Protein AF-A0AAJ3HT67-F1 (afdb_monomer)

Solvent-accessible surface area (backbone atoms only — not comparable to full-atom values): 3369 Å² total; per-residue (Å²): 116,81,47,79,47,72,46,63,50,97,86,70,50,74,49,30,43,40,35,31,42,91,69,33,75,76,44,78,49,64,40,76,94,48,60,95,71,51,57,64,58,5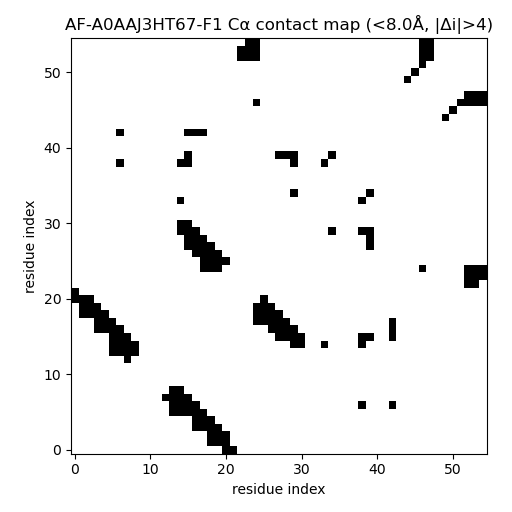4,53,51,48,43,37,42,74,73,69,65,28,73,122

Foldseek 3Di:
DKDKDFDADPVRDTFWIWIDDPLETDDIDGHPVCPPVCPSVVVVCCSCPVVVRDD

Organism: NCBI:txid1354271

Sequence (55 aa):
MLNLYVAIDRNKIIYGVLGTVENKLEMLFVSADRSGHGCGKLLLKFTVEKLKIRC

Mean predicted aligned error: 3.09 Å

Secondary structure (DSSP, 8-state):
-EEEEEEE-TT--EEEEEEEETTEEEEEEE-GGGTTTTHHHHHHHHHHHTS----

Radius of gyration: 11.02 Å; Cα contacts (8 Å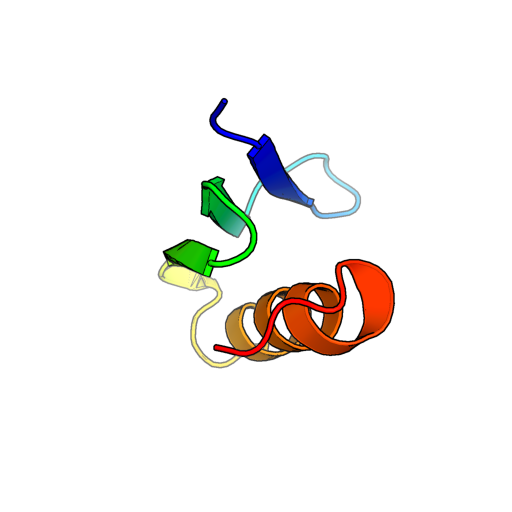, |Δi|>4): 87; chains: 1; bounding box: 28×20×26 Å

pLDDT: mean 91.92, std 5.6, range [65.19, 96.38]

Nearest PDB structures (foldseek):
  2kcw-assembly1_A  TM=9.055E-01  e=1.481E-02  Escherichia coli K-12
  4h6z-assembly3_B  TM=7.503E-01  e=1.219E-02  Danio rerio
  8yt8-assembly1_D  TM=6.648E-01  e=2.195E+00  Mus musculus
  8yt8-assembly1_G  TM=5.648E-01  e=9.440E-01  Mus musculus
  1t38-assembly1_A  TM=4.503E-01  e=2.057E+00  Homo sapiens

Structure (mmCIF, N/CA/C/O backbone):
data_AF-A0AAJ3HT67-F1
#
_entry.id   AF-A0AAJ3HT67-F1
#
loop_
_atom_site.group_PDB
_atom_site.id
_atom_site.type_symbol
_atom_site.label_atom_id
_atom_site.label_alt_id
_atom_site.label_comp_id
_atom_site.label_asym_id
_atom_site.label_entity_id
_atom_site.label_seq_id
_atom_site.pdbx_PDB_ins_code
_atom_site.Cartn_x
_atom_site.Cartn_y
_atom_site.Cartn_z
_atom_site.occupancy
_atom_site.B_iso_or_equiv
_atom_site.auth_seq_id
_atom_site.auth_comp_id
_atom_site.auth_asym_id
_atom_site.auth_atom_id
_atom_site.pdbx_PDB_model_num
ATOM 1 N N . MET A 1 1 ? -7.323 11.211 12.598 1.00 87.06 1 MET A N 1
ATOM 2 C CA . MET A 1 1 ? -5.885 11.317 12.246 1.00 87.06 1 MET A CA 1
ATOM 3 C C . MET A 1 1 ? -5.634 10.475 11.006 1.00 87.06 1 MET A C 1
ATOM 5 O O . MET A 1 1 ? -6.107 9.345 10.976 1.00 87.06 1 MET A O 1
ATOM 9 N N . LEU A 1 2 ? -4.965 11.028 9.992 1.00 93.38 2 LEU A N 1
ATOM 10 C CA . LEU A 1 2 ? -4.599 10.295 8.777 1.00 93.38 2 LEU A CA 1
ATOM 11 C C . LEU A 1 2 ? -3.308 9.510 9.026 1.00 93.38 2 LEU A C 1
ATOM 13 O O . LEU A 1 2 ? -2.304 10.105 9.411 1.00 93.38 2 LEU A O 1
ATOM 17 N N . ASN A 1 3 ? -3.328 8.200 8.776 1.00 95.25 3 ASN A N 1
ATOM 18 C CA . ASN A 1 3 ? -2.120 7.375 8.751 1.00 95.25 3 ASN A CA 1
ATOM 19 C C . ASN A 1 3 ? -1.749 7.062 7.303 1.00 95.25 3 ASN A C 1
ATOM 21 O O . ASN A 1 3 ? -2.608 6.637 6.526 1.00 95.25 3 ASN A O 1
ATOM 25 N N . LEU A 1 4 ? -0.473 7.243 6.965 1.00 96.00 4 LEU A N 1
ATOM 26 C CA . LEU A 1 4 ? 0.060 7.012 5.629 1.00 96.00 4 LEU A CA 1
ATOM 27 C C . LEU A 1 4 ? 1.089 5.882 5.657 1.00 96.00 4 LEU A C 1
ATOM 29 O O . LEU A 1 4 ? 1.995 5.874 6.488 1.00 96.00 4 LEU A O 1
ATOM 33 N N . TYR A 1 5 ? 0.968 4.960 4.711 1.00 95.62 5 TYR A N 1
ATOM 34 C CA . TYR A 1 5 ? 1.886 3.847 4.517 1.00 95.62 5 TYR A CA 1
ATOM 35 C C . TYR A 1 5 ? 2.373 3.852 3.073 1.00 95.62 5 TYR A C 1
ATOM 37 O O . TYR A 1 5 ? 1.609 4.142 2.151 1.00 95.62 5 TYR A O 1
ATOM 45 N N . VAL A 1 6 ? 3.645 3.522 2.872 1.00 95.31 6 VAL A N 1
ATOM 46 C CA . VAL A 1 6 ? 4.270 3.525 1.547 1.00 95.31 6 VAL A CA 1
ATOM 47 C C . VAL A 1 6 ? 4.860 2.159 1.234 1.00 95.31 6 VAL A C 1
ATOM 49 O O . VAL A 1 6 ? 5.485 1.525 2.085 1.00 95.31 6 VAL A O 1
ATOM 52 N N . ALA A 1 7 ? 4.666 1.709 -0.001 1.00 93.75 7 ALA A N 1
ATOM 53 C CA . ALA A 1 7 ? 5.406 0.591 -0.556 1.00 93.75 7 ALA A CA 1
ATOM 54 C C . ALA A 1 7 ? 6.662 1.142 -1.231 1.00 93.75 7 ALA A C 1
ATOM 56 O O . ALA A 1 7 ? 6.580 1.952 -2.158 1.00 93.75 7 ALA A O 1
ATOM 57 N N . ILE A 1 8 ? 7.815 0.716 -0.726 1.00 93.81 8 ILE A N 1
ATOM 58 C CA . ILE A 1 8 ? 9.132 1.193 -1.137 1.00 93.81 8 ILE A CA 1
ATOM 59 C C . ILE A 1 8 ? 9.997 0.007 -1.563 1.00 93.81 8 ILE A C 1
ATOM 61 O O . ILE A 1 8 ? 9.858 -1.095 -1.023 1.00 93.81 8 ILE A O 1
ATOM 65 N N . ASP A 1 9 ? 10.843 0.193 -2.572 1.00 91.19 9 ASP A N 1
ATOM 66 C CA . ASP A 1 9 ? 11.764 -0.845 -3.035 1.00 91.19 9 ASP A CA 1
ATOM 67 C C . ASP A 1 9 ? 13.143 -0.749 -2.356 1.00 91.19 9 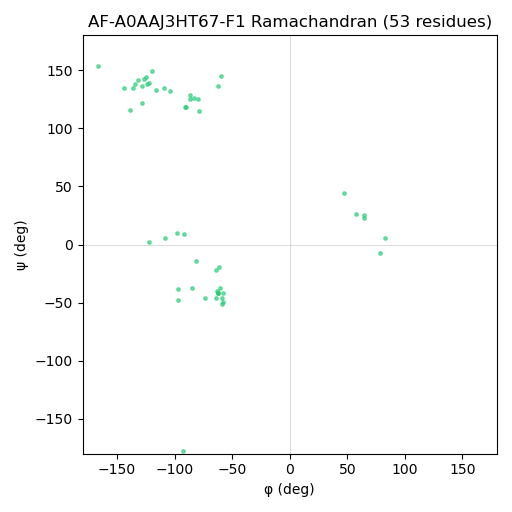ASP A C 1
ATOM 69 O O . ASP A 1 9 ? 13.391 0.088 -1.483 1.00 91.19 9 ASP A O 1
ATOM 73 N N . ARG A 1 10 ? 14.067 -1.630 -2.760 1.00 93.81 10 ARG A N 1
ATOM 74 C CA . ARG A 1 10 ? 15.440 -1.662 -2.226 1.00 93.81 10 ARG A CA 1
ATOM 75 C C . ARG A 1 10 ? 16.243 -0.395 -2.5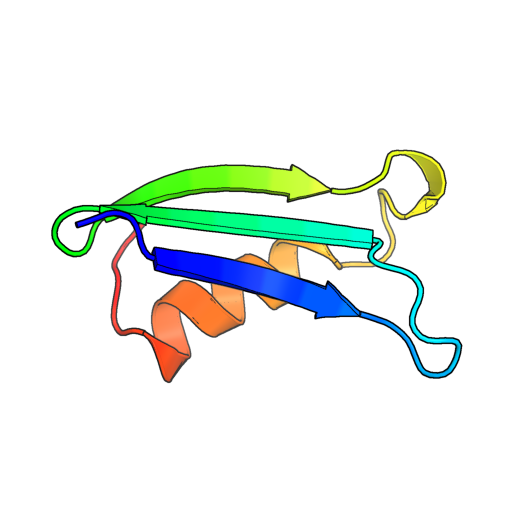45 1.00 93.81 10 ARG A C 1
ATOM 77 O O . ARG A 1 10 ? 17.185 -0.092 -1.820 1.00 93.81 10 ARG A O 1
ATOM 84 N N . ASN A 1 11 ? 15.855 0.346 -3.581 1.00 94.88 11 ASN A N 1
ATOM 85 C CA . ASN A 1 11 ? 16.483 1.595 -4.006 1.00 94.88 11 ASN A CA 1
ATOM 86 C C . ASN A 1 11 ? 15.832 2.825 -3.355 1.00 94.88 11 ASN A C 1
ATOM 88 O O . ASN A 1 11 ? 16.145 3.952 -3.729 1.00 94.88 11 ASN A O 1
ATOM 92 N N . LYS A 1 12 ? 14.943 2.623 -2.374 1.00 93.75 12 LYS A N 1
ATOM 93 C CA . LYS A 1 12 ? 14.159 3.671 -1.710 1.00 93.75 12 LYS A CA 1
ATOM 94 C C . LYS A 1 12 ? 13.168 4.394 -2.634 1.00 93.75 12 LYS A C 1
ATOM 96 O O . LYS A 1 12 ? 12.741 5.504 -2.323 1.00 93.75 12 LYS A O 1
ATOM 101 N N . ILE A 1 13 ? 12.761 3.768 -3.738 1.00 93.56 13 ILE A N 1
ATOM 102 C CA . ILE A 1 13 ? 11.743 4.325 -4.632 1.00 93.56 13 ILE A CA 1
ATOM 103 C C . ILE A 1 13 ? 10.358 3.919 -4.138 1.00 93.56 13 ILE A C 1
ATOM 105 O O . ILE A 1 13 ? 10.074 2.734 -3.949 1.00 93.56 13 ILE A O 1
ATOM 109 N N . ILE A 1 14 ? 9.495 4.913 -3.924 1.00 94.06 14 ILE A N 1
ATOM 110 C CA . ILE A 1 14 ? 8.094 4.701 -3.558 1.00 94.06 14 ILE A CA 1
ATOM 111 C C . ILE A 1 14 ? 7.316 4.356 -4.823 1.00 94.06 14 ILE A C 1
ATOM 113 O O . ILE A 1 14 ? 7.324 5.118 -5.785 1.00 94.06 14 ILE A O 1
ATOM 117 N N . TYR A 1 15 ? 6.611 3.230 -4.806 1.00 93.56 15 TYR A N 1
ATOM 118 C CA . TYR A 1 15 ? 5.787 2.784 -5.933 1.00 93.56 15 TYR A CA 1
ATOM 119 C C . TYR A 1 15 ? 4.316 2.571 -5.568 1.00 93.56 15 TYR A C 1
ATOM 121 O O . TYR A 1 15 ? 3.509 2.172 -6.410 1.00 93.56 15 TYR A O 1
ATOM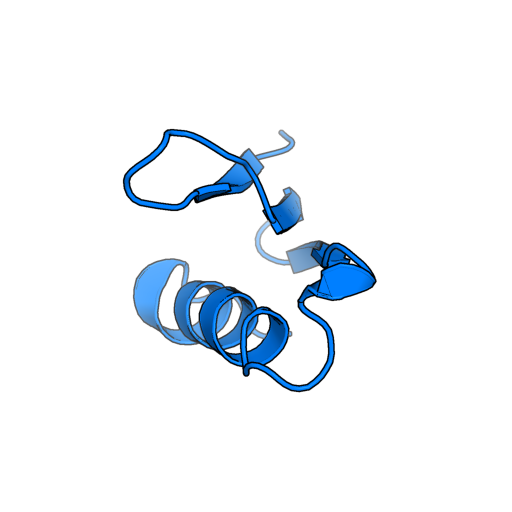 129 N N . GLY A 1 16 ? 3.941 2.843 -4.322 1.00 94.56 16 GLY A N 1
ATOM 130 C CA . GLY A 1 16 ? 2.546 2.869 -3.918 1.00 94.56 16 GLY A CA 1
ATOM 131 C C . GLY A 1 16 ? 2.351 3.509 -2.555 1.00 94.56 16 GLY A C 1
ATOM 132 O O . GLY A 1 16 ? 3.252 3.509 -1.715 1.00 94.56 16 GLY A O 1
ATOM 133 N N . VAL A 1 17 ? 1.163 4.064 -2.353 1.00 96.25 17 VAL A N 1
ATOM 134 C CA . VAL A 1 17 ? 0.773 4.809 -1.158 1.00 96.25 17 VAL A CA 1
ATOM 135 C C . VAL A 1 17 ? -0.603 4.336 -0.707 1.00 96.25 17 VAL A C 1
ATOM 137 O O . VAL A 1 17 ? -1.496 4.132 -1.530 1.00 96.25 17 VAL A O 1
ATOM 140 N N . LEU A 1 18 ? -0.766 4.174 0.603 1.00 96.25 18 LEU A N 1
ATOM 141 C CA . LEU A 1 18 ? -2.004 3.785 1.265 1.00 96.25 18 LEU A CA 1
ATOM 142 C C . LEU A 1 18 ? -2.308 4.773 2.398 1.00 96.25 18 LEU A C 1
ATOM 144 O O . LEU A 1 18 ? -1.502 4.934 3.314 1.00 96.25 18 LEU A O 1
ATOM 148 N N . GLY A 1 19 ? -3.471 5.416 2.340 1.00 96.38 19 GLY A N 1
ATOM 149 C CA . GLY A 1 19 ? -3.979 6.323 3.367 1.00 96.38 19 GLY A CA 1
ATOM 150 C C . GLY A 1 19 ? -5.156 5.711 4.120 1.00 96.38 19 GLY A C 1
ATOM 151 O O . GLY A 1 19 ? -6.071 5.164 3.504 1.00 96.38 19 GLY A O 1
ATOM 152 N N . THR A 1 20 ? -5.148 5.818 5.448 1.00 95.56 20 THR A N 1
ATOM 153 C CA . THR A 1 20 ? -6.233 5.310 6.303 1.00 95.56 20 THR A CA 1
ATOM 154 C C . THR A 1 20 ? -6.691 6.350 7.320 1.00 95.56 20 THR A C 1
ATOM 156 O O . THR A 1 20 ? -5.868 7.069 7.896 1.00 95.56 20 THR A O 1
ATOM 159 N N . VAL A 1 21 ? -7.999 6.410 7.562 1.00 95.75 21 VAL A N 1
ATOM 160 C CA . VAL A 1 21 ? -8.639 7.268 8.572 1.00 95.75 21 VAL A CA 1
ATOM 161 C C . VAL A 1 21 ? -9.681 6.433 9.303 1.00 95.75 21 VAL A C 1
ATOM 163 O O . VAL A 1 21 ? -10.412 5.684 8.669 1.00 95.75 21 VAL A O 1
ATOM 166 N N . GLU A 1 22 ? -9.721 6.521 10.637 1.00 91.06 22 GLU A N 1
ATOM 1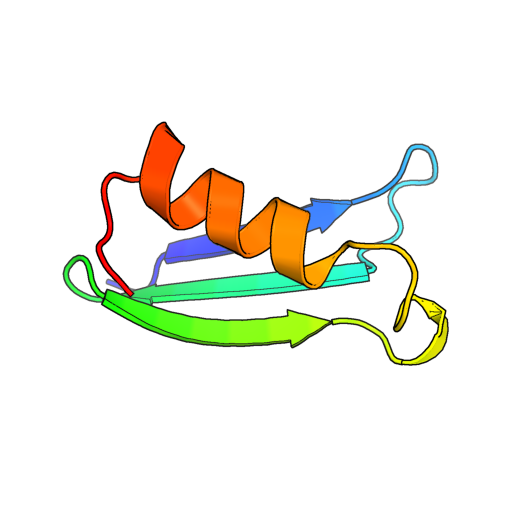67 C CA . GLU A 1 22 ? -10.748 5.863 11.472 1.00 91.06 22 GLU A CA 1
ATOM 168 C C . GLU A 1 22 ? -10.999 4.390 11.107 1.00 91.06 22 GLU A C 1
ATOM 170 O O . GLU A 1 22 ? -12.130 3.917 11.020 1.00 91.06 22 GLU A O 1
ATOM 175 N N . ASN A 1 23 ? -9.903 3.655 10.894 1.00 89.44 23 ASN A N 1
ATOM 176 C CA . ASN A 1 23 ? -9.921 2.235 10.554 1.00 89.44 23 ASN A CA 1
ATOM 177 C C . ASN A 1 23 ? -10.565 1.905 9.191 1.00 89.44 23 ASN A C 1
ATOM 179 O O . ASN A 1 23 ? -11.039 0.787 8.988 1.00 89.44 23 ASN A O 1
ATOM 183 N N . LYS A 1 24 ? -10.564 2.859 8.256 1.00 92.31 24 LYS A N 1
ATOM 184 C CA . LYS A 1 24 ? -10.999 2.692 6.865 1.00 92.31 24 LYS A CA 1
ATOM 185 C C . LYS A 1 24 ? -9.867 2.998 5.897 1.00 92.31 24 LYS A C 1
ATOM 187 O O . LYS A 1 24 ? -8.988 3.815 6.179 1.00 92.31 24 LYS A O 1
ATOM 192 N N . LEU A 1 25 ? -9.897 2.319 4.754 1.00 94.00 25 LEU A N 1
ATOM 193 C CA . LEU A 1 25 ? -9.058 2.654 3.614 1.00 94.00 25 LEU A CA 1
ATOM 194 C C . LEU A 1 25 ? -9.682 3.842 2.880 1.00 94.00 25 LEU A C 1
ATOM 196 O O . LEU A 1 25 ? -10.758 3.707 2.313 1.00 94.00 25 LEU A O 1
ATOM 200 N N . GLU A 1 26 ? -8.990 4.976 2.875 1.00 94.50 26 GLU A N 1
ATOM 201 C CA . GLU A 1 26 ? -9.459 6.189 2.193 1.00 94.50 26 GLU A CA 1
ATOM 202 C C . GLU A 1 26 ? -8.826 6.331 0.811 1.00 94.50 26 GLU A C 1
ATOM 204 O O . GLU A 1 26 ? -9.460 6.765 -0.145 1.00 94.50 26 GLU A O 1
ATOM 209 N N . MET A 1 27 ? -7.544 5.977 0.699 1.00 93.75 27 MET A N 1
ATOM 210 C CA . MET A 1 27 ? -6.765 6.214 -0.508 1.00 93.75 27 MET A CA 1
ATOM 211 C C . MET A 1 27 ? -5.793 5.070 -0.762 1.00 93.75 27 MET A C 1
ATOM 213 O O . MET A 1 27 ? -5.074 4.639 0.140 1.00 93.75 27 MET A O 1
ATOM 217 N N . LEU A 1 28 ? -5.736 4.618 -2.012 1.00 94.56 28 LEU A N 1
ATOM 218 C CA . LEU A 1 28 ? -4.755 3.660 -2.501 1.00 94.56 28 LEU A CA 1
ATOM 219 C C . LEU A 1 28 ? -4.293 4.105 -3.887 1.00 94.56 28 LEU A C 1
ATOM 221 O O . LEU A 1 28 ? -5.071 4.103 -4.837 1.00 94.56 28 LEU A O 1
ATOM 225 N N . PHE A 1 29 ? -3.013 4.439 -3.999 1.00 94.50 29 PHE A N 1
ATOM 226 C CA . PHE A 1 29 ? -2.384 4.808 -5.261 1.00 94.50 29 PHE A CA 1
ATOM 227 C C . PHE A 1 29 ? -1.212 3.875 -5.538 1.00 94.50 29 PHE A C 1
ATOM 229 O O . PHE A 1 29 ? -0.439 3.545 -4.639 1.00 94.50 29 PHE A O 1
ATOM 236 N N . VAL A 1 30 ? -1.070 3.453 -6.790 1.00 93.00 30 VAL A N 1
ATOM 237 C CA . VAL A 1 30 ? 0.046 2.630 -7.262 1.00 93.00 30 VAL A CA 1
ATOM 238 C C . VAL A 1 30 ? 0.630 3.311 -8.487 1.00 93.00 30 VAL A C 1
ATOM 240 O O . VAL A 1 30 ? -0.114 3.782 -9.346 1.00 93.00 30 VAL A O 1
ATOM 243 N N . SER A 1 31 ? 1.955 3.375 -8.555 1.00 91.94 31 SER A N 1
ATOM 244 C CA . SER A 1 31 ? 2.641 3.966 -9.696 1.00 91.94 31 SER A CA 1
ATOM 245 C C . SER A 1 31 ? 2.332 3.185 -10.979 1.00 91.94 31 SER A C 1
ATOM 247 O O . SER A 1 31 ? 2.302 1.950 -10.980 1.00 91.94 31 SER A O 1
ATOM 249 N N . ALA A 1 32 ? 2.060 3.901 -12.072 1.00 88.00 32 ALA A N 1
ATOM 250 C CA . ALA A 1 32 ? 1.579 3.308 -13.321 1.00 88.00 32 ALA A CA 1
ATOM 251 C C . ALA A 1 32 ? 2.580 2.302 -13.916 1.00 88.00 32 ALA A C 1
ATOM 253 O O . ALA A 1 32 ? 2.178 1.233 -14.373 1.00 88.00 32 ALA A O 1
ATOM 254 N N . ASP A 1 33 ? 3.877 2.590 -13.807 1.00 85.69 33 ASP A N 1
ATOM 255 C CA . ASP A 1 33 ? 4.993 1.721 -14.211 1.00 85.69 33 ASP A CA 1
ATOM 256 C C . ASP A 1 33 ? 5.044 0.381 -13.451 1.00 85.69 33 ASP A C 1
ATOM 258 O O . ASP A 1 33 ? 5.659 -0.577 -13.917 1.00 85.69 33 ASP A O 1
ATOM 262 N N . ARG A 1 34 ? 4.381 0.287 -12.291 1.00 80.38 34 ARG A N 1
ATOM 263 C CA . ARG A 1 34 ? 4.287 -0.929 -11.466 1.00 80.38 34 ARG A CA 1
ATOM 264 C C . ARG A 1 34 ? 2.906 -1.582 -11.489 1.00 80.38 34 ARG A C 1
ATOM 266 O O . ARG A 1 34 ? 2.674 -2.575 -10.789 1.00 80.38 34 ARG A O 1
ATOM 273 N N . SER A 1 35 ? 1.990 -1.086 -12.317 1.00 78.56 35 SER A N 1
ATOM 274 C CA . SER A 1 35 ? 0.712 -1.761 -12.552 1.00 78.56 35 SER A CA 1
ATOM 275 C C . SER A 1 35 ? 0.946 -3.167 -13.117 1.00 78.56 35 SER A C 1
ATOM 277 O O . SER A 1 35 ? 1.929 -3.420 -13.808 1.00 78.56 35 SER A O 1
ATOM 279 N N . GLY A 1 36 ? 0.098 -4.128 -12.742 1.00 83.25 36 GLY A N 1
ATOM 280 C CA . GLY A 1 36 ? 0.257 -5.537 -13.137 1.00 83.25 36 GLY A CA 1
ATOM 281 C C . GLY A 1 36 ? 1.311 -6.341 -12.358 1.00 83.25 36 GLY A C 1
ATOM 282 O O . GLY A 1 36 ? 1.333 -7.560 -12.471 1.00 83.25 36 GLY A O 1
ATOM 283 N N . HIS A 1 37 ? 2.119 -5.711 -11.495 1.00 85.81 37 HIS A N 1
ATOM 284 C CA . HIS A 1 37 ? 3.183 -6.388 -10.731 1.00 85.81 37 HIS A CA 1
ATOM 285 C C . HIS A 1 37 ? 2.773 -6.768 -9.294 1.00 85.81 37 HIS A C 1
ATOM 287 O O . HIS A 1 37 ? 3.600 -7.160 -8.474 1.00 85.81 37 HIS A O 1
ATOM 293 N N . GLY A 1 38 ? 1.484 -6.646 -8.962 1.00 89.38 38 GLY A N 1
ATOM 294 C CA . GLY A 1 38 ? 0.941 -7.052 -7.661 1.00 89.38 38 GLY A CA 1
ATOM 295 C C . GLY A 1 38 ? 1.095 -6.031 -6.526 1.00 89.38 38 GLY A C 1
ATOM 296 O O . GLY A 1 38 ? 0.698 -6.331 -5.401 1.00 89.38 38 GLY A O 1
ATOM 297 N N . CYS A 1 39 ? 1.590 -4.817 -6.788 1.00 90.94 39 CYS A N 1
ATOM 298 C CA . CYS A 1 39 ? 1.776 -3.775 -5.767 1.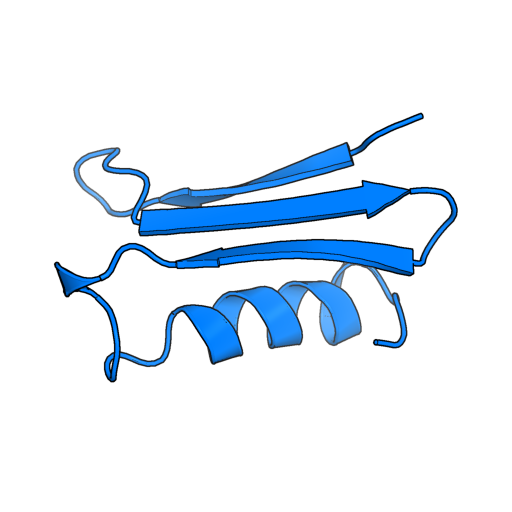00 90.94 39 CYS A CA 1
ATOM 299 C C . CYS A 1 39 ? 0.474 -3.401 -5.035 1.00 90.94 39 CYS A C 1
ATOM 301 O O . CYS A 1 39 ? 0.465 -3.293 -3.811 1.00 90.94 39 CYS A O 1
ATOM 303 N N . GLY A 1 40 ? -0.649 -3.284 -5.754 1.00 91.50 40 GLY A N 1
ATOM 304 C CA . GLY A 1 40 ? -1.955 -3.040 -5.127 1.00 91.50 40 GLY A CA 1
ATOM 305 C C . GLY A 1 40 ? -2.380 -4.183 -4.200 1.00 91.50 40 GLY A C 1
ATOM 306 O O . GLY A 1 40 ? -2.824 -3.945 -3.081 1.00 91.50 40 GLY A O 1
ATOM 307 N N . LYS A 1 41 ? -2.150 -5.437 -4.618 1.00 93.50 41 LYS A N 1
ATOM 308 C CA . LYS A 1 41 ? -2.419 -6.622 -3.789 1.00 93.50 41 LYS A CA 1
ATOM 309 C C . LYS A 1 41 ? -1.554 -6.635 -2.529 1.00 93.50 41 LYS A C 1
ATOM 311 O O . LYS A 1 41 ? -2.059 -6.984 -1.468 1.00 93.50 41 LYS A O 1
ATOM 316 N N . LEU A 1 42 ? -0.280 -6.250 -2.631 1.00 93.50 42 LEU A N 1
ATOM 317 C CA . LEU A 1 42 ? 0.618 -6.128 -1.479 1.00 93.50 42 LEU A CA 1
ATOM 318 C C . LEU A 1 42 ? 0.064 -5.133 -0.451 1.00 93.50 42 LEU A C 1
ATOM 320 O O . LEU A 1 42 ? -0.050 -5.474 0.725 1.00 93.50 42 LEU A O 1
ATOM 324 N N . LEU A 1 43 ? -0.306 -3.933 -0.905 1.00 94.38 43 LEU A N 1
ATOM 325 C CA . LEU A 1 43 ? -0.839 -2.878 -0.044 1.00 94.38 43 LEU A CA 1
ATOM 326 C C . LEU A 1 43 ? -2.171 -3.286 0.597 1.00 94.38 43 LEU A C 1
ATOM 328 O O . LEU A 1 43 ? -2.308 -3.184 1.810 1.00 94.38 43 LEU A O 1
ATOM 332 N N . LEU A 1 44 ? -3.108 -3.847 -0.172 1.00 94.69 44 LEU A N 1
ATOM 333 C CA . LEU A 1 44 ? -4.385 -4.335 0.363 1.00 94.69 44 LEU A CA 1
ATOM 334 C C . LEU A 1 44 ? -4.199 -5.470 1.375 1.00 94.69 44 LEU A C 1
ATOM 336 O O . LEU A 1 44 ? -4.841 -5.484 2.425 1.00 94.69 44 LEU A O 1
ATOM 340 N N . LYS A 1 45 ? -3.290 -6.409 1.096 1.00 95.50 45 LYS A N 1
ATOM 341 C CA . LYS A 1 45 ? -2.976 -7.502 2.021 1.00 95.50 45 LYS A CA 1
ATOM 342 C C . LYS A 1 45 ? -2.400 -6.960 3.328 1.00 95.50 45 LYS A C 1
ATOM 344 O O . LYS A 1 45 ? -2.802 -7.403 4.399 1.00 95.50 45 LYS A O 1
ATOM 349 N N . PHE A 1 46 ? -1.513 -5.969 3.255 1.00 95.31 46 PHE A N 1
ATOM 350 C CA . PHE A 1 46 ? -1.007 -5.271 4.435 1.00 95.31 46 PHE A CA 1
ATOM 351 C C . PHE A 1 46 ? -2.144 -4.617 5.239 1.00 95.31 46 PHE A C 1
ATOM 353 O O . PHE A 1 46 ? -2.225 -4.817 6.452 1.00 95.31 46 PHE A O 1
ATOM 360 N N . THR A 1 47 ? -3.068 -3.920 4.577 1.00 95.19 47 THR A N 1
ATOM 361 C CA . THR A 1 47 ? -4.231 -3.287 5.216 1.00 95.19 47 THR A CA 1
ATOM 362 C C . THR A 1 47 ? -5.101 -4.290 5.974 1.00 95.19 47 THR A C 1
ATOM 364 O O . THR A 1 47 ? -5.384 -4.097 7.157 1.00 95.19 47 THR A O 1
ATOM 367 N N . VAL A 1 48 ? -5.462 -5.407 5.342 1.00 95.12 48 VAL A N 1
ATOM 368 C CA . VAL A 1 48 ? -6.337 -6.415 5.959 1.00 95.12 48 VAL A CA 1
ATOM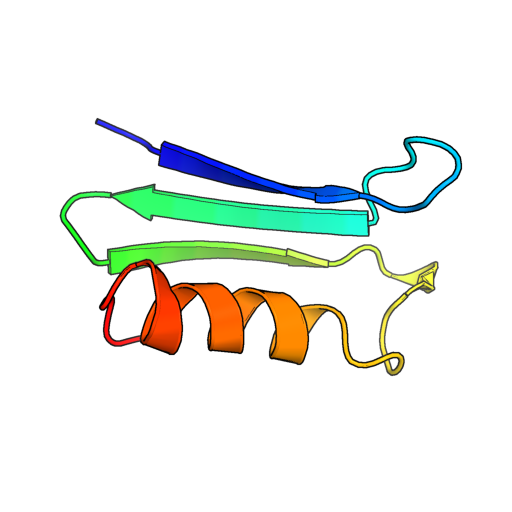 369 C C . VAL A 1 48 ? -5.609 -7.213 7.039 1.00 95.12 48 VAL A C 1
ATOM 371 O O . VAL A 1 48 ? -6.128 -7.423 8.136 1.00 95.12 48 VAL A O 1
ATOM 374 N N . GLU A 1 49 ? -4.392 -7.676 6.762 1.00 96.38 49 GLU A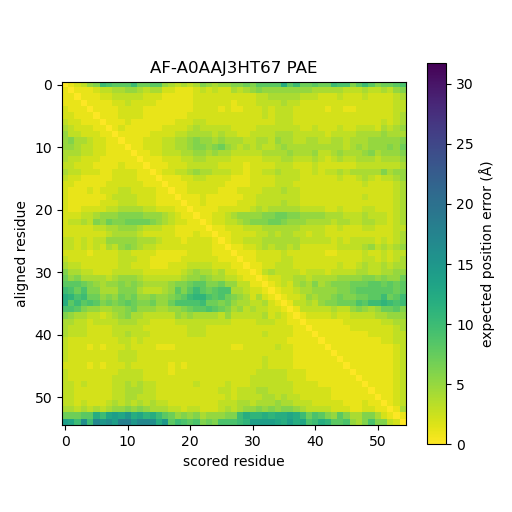 N 1
ATOM 375 C CA . GLU A 1 49 ? -3.717 -8.633 7.637 1.00 96.38 49 GLU A CA 1
ATOM 376 C C . GLU A 1 49 ? -2.967 -7.970 8.788 1.00 96.38 49 GLU A C 1
ATOM 378 O O . GLU A 1 49 ? -2.958 -8.526 9.893 1.00 96.38 49 GLU A O 1
ATOM 383 N N . LYS A 1 50 ? -2.337 -6.813 8.543 1.00 95.25 50 LYS A N 1
ATOM 384 C CA . LYS A 1 50 ? -1.518 -6.099 9.532 1.00 95.25 50 LYS A CA 1
ATOM 385 C C . LYS A 1 50 ? -2.290 -4.990 10.219 1.00 95.25 50 LYS A C 1
ATOM 387 O O . LYS A 1 50 ? -2.267 -4.942 11.443 1.00 95.25 50 LYS A O 1
ATOM 392 N N . LEU A 1 51 ? -2.989 -4.148 9.457 1.00 94.12 51 LEU A N 1
ATOM 393 C CA . LEU A 1 51 ? -3.758 -3.047 10.045 1.00 94.12 51 LEU A CA 1
ATOM 394 C C . LEU A 1 51 ? -5.127 -3.492 10.573 1.00 94.12 51 LEU A C 1
ATOM 396 O O . LEU A 1 51 ? -5.739 -2.755 11.335 1.00 94.12 51 LEU A O 1
ATOM 400 N N . LYS A 1 52 ? -5.600 -4.693 10.201 1.00 94.69 52 LYS A N 1
ATOM 401 C CA . LYS A 1 52 ? -6.936 -5.215 10.557 1.00 94.69 52 LYS A CA 1
ATOM 402 C C . LYS A 1 52 ? -8.082 -4.309 10.090 1.00 94.69 52 LYS A C 1
ATOM 404 O O . LYS A 1 52 ? -9.179 -4.345 10.645 1.00 94.69 52 LYS A O 1
ATOM 409 N N . ILE A 1 53 ? -7.834 -3.545 9.031 1.00 91.88 53 ILE A N 1
ATOM 410 C CA . ILE A 1 53 ? -8.822 -2.704 8.365 1.00 91.88 53 ILE A CA 1
ATOM 411 C C . ILE A 1 53 ? -9.539 -3.559 7.325 1.00 91.88 53 ILE A C 1
ATOM 413 O O . ILE A 1 53 ? -8.897 -4.219 6.507 1.00 91.88 53 ILE A O 1
ATOM 417 N N . ARG A 1 54 ? -10.873 -3.554 7.357 1.00 78.62 54 ARG A N 1
ATOM 418 C CA . ARG A 1 54 ? -11.690 -4.178 6.312 1.00 78.62 54 ARG A CA 1
ATOM 419 C C . ARG A 1 54 ? -11.981 -3.122 5.251 1.00 78.62 54 ARG A C 1
ATOM 421 O O . ARG A 1 54 ? -12.546 -2.081 5.577 1.00 78.62 54 ARG A O 1
ATOM 428 N N . CYS A 1 55 ? -11.514 -3.380 4.037 1.00 65.19 55 CYS A N 1
ATOM 429 C CA . CYS A 1 55 ? -11.800 -2.594 2.843 1.00 65.19 55 CYS A CA 1
ATOM 430 C C . CYS A 1 55 ? -13.099 -3.045 2.173 1.00 65.19 55 CYS A C 1
ATOM 432 O O . CYS A 1 55 ? -13.489 -4.221 2.365 1.00 65.19 55 CYS A O 1
#